Protein AF-A0A970ASS5-F1 (afdb_monomer)

Mean predicted aligned error: 4.09 Å

Foldseek 3Di:
DQAEAEAALDAQAPACVQLVVDPPCPVCNVPDLPPPNRGVLVVCVPHQAYEAEYACVQPSSVSRSVSNPDPRYDYAHLHLCHSVRVVLCVQLVNPVVQVVCVVVVNHDNVVSVVSSVSLLPPPSSLVSQLVVCVVVVVLVSNLVSLVSDVVPDDDVVSVVVNCVSPVNDD

Sequence (170 aa):
MTRELVLVAPRATLDPALAGWDERHKIARRINFRSRYGYAPDMTESSSRVWLIHDPLNRPDAMHAALFQRPWVTPLFARYTGEGTEDTLREMRVLDRILEAAMDGKFSAEYFAWLWRGRRSNGSYLRAILSSARLSGHRLREIMICRSVTARLNAPRFARRLAELTGEEP

Solvent-accessible surface area (backbone atoms only — not comparable to full-atom values): 9708 Å² total; per-residue (Å²): 134,86,42,61,42,81,39,61,59,52,70,34,46,61,31,54,93,84,33,58,86,50,72,91,54,65,80,53,57,82,55,83,33,83,52,98,80,18,45,46,51,73,72,46,72,85,34,72,32,31,41,40,36,30,11,68,76,27,63,69,44,34,57,26,53,61,64,46,78,47,96,47,45,45,81,41,78,46,67,62,34,48,93,44,38,59,57,51,32,53,76,68,66,40,44,66,58,49,52,53,26,36,76,70,73,68,58,48,73,67,55,48,55,56,59,56,56,57,46,84,76,36,66,70,45,53,49,39,53,45,51,52,28,56,77,69,67,37,61,70,57,36,45,53,51,22,53,59,44,48,78,73,41,99,41,70,70,38,36,49,52,35,16,73,76,69,76,47,86,109

Nearest PDB structures (foldseek):
  3bee-assembly2_B  TM=4.948E-01  e=3.341E+00  Vibrio parahaemolyticus RIMD 2210633

Structure (mmCIF, N/CA/C/O backbone):
data_AF-A0A970ASS5-F1
#
_entry.id   AF-A0A970ASS5-F1
#
loop_
_atom_site.group_PDB
_atom_site.id
_atom_site.type_symbol
_atom_site.label_atom_id
_atom_site.label_alt_id
_atom_site.label_comp_id
_atom_site.label_asym_id
_atom_site.label_entity_id
_atom_site.label_seq_id
_atom_site.pdbx_PDB_ins_code
_atom_site.Cartn_x
_atom_site.Cartn_y
_atom_site.Cartn_z
_atom_site.occupancy
_atom_site.B_iso_or_equiv
_atom_site.auth_seq_id
_atom_site.auth_comp_id
_atom_site.auth_asym_id
_atom_site.auth_atom_id
_atom_site.pdbx_PDB_model_num
ATOM 1 N N . MET A 1 1 ? -1.554 -9.644 -28.960 1.00 56.00 1 MET A N 1
ATOM 2 C CA . MET A 1 1 ? -1.688 -9.993 -27.531 1.00 56.00 1 MET A CA 1
ATOM 3 C C . MET A 1 1 ? -1.209 -8.789 -26.734 1.00 56.00 1 MET A C 1
ATOM 5 O O . MET A 1 1 ? -0.033 -8.457 -26.822 1.00 56.00 1 MET A O 1
ATOM 9 N N . THR A 1 2 ? -2.121 -8.071 -26.084 1.00 66.06 2 THR A N 1
ATOM 10 C CA . THR A 1 2 ? -1.808 -6.917 -25.224 1.00 66.06 2 THR A CA 1
ATOM 11 C C . THR A 1 2 ? -1.089 -7.451 -23.985 1.00 66.06 2 THR A C 1
ATOM 13 O O . THR A 1 2 ? -1.614 -8.340 -23.323 1.00 66.06 2 THR A O 1
ATOM 16 N N . ARG A 1 3 ? 0.150 -7.016 -23.727 1.00 84.94 3 ARG A N 1
ATOM 17 C CA . ARG A 1 3 ? 0.947 -7.496 -22.586 1.00 84.94 3 ARG A CA 1
ATOM 18 C C . ARG A 1 3 ? 0.775 -6.525 -21.431 1.00 84.94 3 ARG A C 1
ATOM 20 O O . ARG A 1 3 ? 1.401 -5.465 -21.413 1.00 84.94 3 ARG A O 1
ATOM 27 N N . GLU A 1 4 ? -0.098 -6.875 -20.498 1.00 93.38 4 GLU A N 1
ATOM 28 C CA . GLU A 1 4 ? -0.262 -6.129 -19.255 1.00 93.38 4 GLU A CA 1
ATOM 29 C C . GLU A 1 4 ? 0.664 -6.678 -18.168 1.00 93.38 4 GLU A C 1
ATOM 31 O O . GLU A 1 4 ? 0.895 -7.883 -18.076 1.00 93.38 4 GLU A O 1
ATOM 36 N N . LEU A 1 5 ? 1.189 -5.783 -17.337 1.00 95.62 5 LEU A N 1
ATOM 37 C CA . LEU A 1 5 ? 2.032 -6.112 -16.197 1.00 95.62 5 LEU A CA 1
ATOM 38 C C . LEU A 1 5 ? 1.342 -5.656 -14.915 1.00 95.62 5 LEU A C 1
ATOM 40 O O . LEU A 1 5 ? 0.899 -4.514 -14.821 1.00 95.62 5 LEU A O 1
ATOM 44 N N . VAL A 1 6 ? 1.285 -6.521 -13.908 1.00 97.25 6 VAL A N 1
ATOM 45 C CA . VAL A 1 6 ? 0.825 -6.158 -12.563 1.00 97.25 6 VAL A CA 1
ATOM 46 C C . VAL A 1 6 ? 2.034 -6.159 -11.639 1.00 97.25 6 VAL A C 1
ATOM 48 O O . VAL A 1 6 ? 2.697 -7.179 -11.475 1.00 97.25 6 VAL A O 1
ATOM 51 N N . LEU A 1 7 ? 2.326 -5.006 -11.045 1.00 97.56 7 LEU A N 1
ATOM 52 C CA . LEU A 1 7 ? 3.380 -4.831 -10.055 1.00 97.56 7 LEU A CA 1
ATOM 53 C C . LEU A 1 7 ? 2.742 -4.586 -8.691 1.00 97.56 7 LEU A C 1
ATOM 55 O O . LEU A 1 7 ? 1.890 -3.709 -8.561 1.00 97.56 7 LEU A O 1
ATOM 59 N N . VAL A 1 8 ? 3.171 -5.329 -7.673 1.00 97.62 8 VAL A N 1
ATOM 60 C CA . VAL A 1 8 ? 2.674 -5.192 -6.298 1.00 97.62 8 VAL A CA 1
ATOM 61 C C . VAL A 1 8 ? 3.840 -4.836 -5.385 1.00 97.62 8 VAL A C 1
ATOM 63 O O . VAL A 1 8 ? 4.809 -5.584 -5.328 1.00 97.62 8 VAL A O 1
ATOM 66 N N . ALA A 1 9 ? 3.760 -3.679 -4.720 1.00 96.06 9 ALA A N 1
ATOM 67 C CA . ALA A 1 9 ? 4.813 -3.112 -3.871 1.00 96.06 9 ALA A CA 1
ATOM 68 C C . ALA A 1 9 ? 6.237 -3.258 -4.466 1.00 96.06 9 ALA A C 1
ATOM 70 O O . ALA A 1 9 ? 7.150 -3.751 -3.791 1.00 96.06 9 ALA A O 1
ATOM 71 N N . PRO A 1 10 ? 6.456 -2.905 -5.754 1.00 95.62 10 PRO A N 1
ATOM 72 C CA . PRO A 1 10 ? 7.711 -3.230 -6.414 1.00 95.62 10 PRO A CA 1
ATOM 73 C C . PRO A 1 10 ? 8.864 -2.398 -5.863 1.00 95.62 10 PRO A C 1
ATOM 75 O O . PRO A 1 10 ? 8.707 -1.235 -5.488 1.00 95.62 10 PRO A O 1
ATOM 78 N N . ARG A 1 11 ? 10.066 -2.972 -5.914 1.00 95.12 11 ARG A N 1
ATOM 79 C CA . ARG A 1 11 ? 11.315 -2.231 -5.726 1.00 95.12 11 ARG A CA 1
ATOM 80 C C . ARG A 1 11 ? 11.854 -1.842 -7.085 1.00 95.12 11 ARG A C 1
ATOM 82 O O . ARG A 1 11 ? 12.129 -2.706 -7.912 1.00 95.12 11 ARG A O 1
ATOM 89 N N . ALA A 1 12 ? 11.990 -0.542 -7.315 1.00 95.94 12 ALA A N 1
ATOM 90 C CA . ALA A 1 12 ? 12.512 -0.036 -8.575 1.00 95.94 12 ALA A CA 1
ATOM 91 C C . ALA A 1 12 ? 13.986 -0.423 -8.751 1.00 95.94 12 ALA A C 1
ATOM 93 O O . ALA A 1 12 ? 14.414 -0.793 -9.838 1.00 95.94 12 ALA A O 1
ATOM 94 N N . THR A 1 13 ? 14.761 -0.356 -7.671 1.00 95.50 13 THR A N 1
ATOM 95 C CA . THR A 1 13 ? 16.165 -0.769 -7.620 1.00 95.50 13 THR A CA 1
ATOM 96 C C . THR A 1 13 ? 16.603 -0.926 -6.169 1.00 95.50 13 THR A C 1
ATOM 98 O O . THR A 1 13 ? 15.943 -0.421 -5.261 1.00 95.50 13 THR A O 1
ATOM 101 N N . LEU A 1 14 ? 17.727 -1.600 -5.943 1.00 94.69 14 LEU A N 1
ATOM 102 C CA . LEU A 1 14 ? 18.420 -1.616 -4.655 1.00 94.69 14 LEU A CA 1
ATOM 103 C C . LEU A 1 14 ? 19.815 -0.964 -4.749 1.00 94.69 14 LEU A C 1
ATOM 105 O O . LEU A 1 14 ? 20.610 -1.106 -3.820 1.00 94.69 14 LEU A O 1
ATOM 109 N N . ASP A 1 15 ? 20.118 -0.236 -5.838 1.00 94.38 15 ASP A N 1
ATOM 110 C CA . ASP A 1 15 ? 21.328 0.593 -5.932 1.00 94.38 15 ASP A CA 1
ATOM 111 C C . ASP A 1 15 ? 21.312 1.655 -4.817 1.00 94.38 15 ASP A C 1
ATOM 113 O O . ASP A 1 15 ? 20.410 2.500 -4.800 1.00 94.38 15 ASP A O 1
ATOM 117 N N . PRO A 1 16 ? 22.303 1.673 -3.903 1.00 92.12 16 PRO A N 1
ATOM 118 C CA . PRO A 1 16 ? 22.378 2.665 -2.833 1.00 92.12 16 PRO A CA 1
ATOM 119 C C . PRO A 1 16 ? 22.399 4.119 -3.319 1.00 92.12 16 PRO A C 1
ATOM 121 O O . PRO A 1 16 ? 22.005 5.004 -2.564 1.00 92.12 16 PRO A O 1
ATOM 124 N N . ALA A 1 17 ? 22.840 4.381 -4.555 1.00 92.44 17 ALA A N 1
ATOM 125 C CA . ALA A 1 17 ? 22.853 5.728 -5.122 1.00 92.44 17 ALA A CA 1
ATOM 126 C C . ALA A 1 17 ? 21.440 6.279 -5.398 1.00 92.44 17 ALA A C 1
ATOM 128 O O . ALA A 1 17 ? 21.234 7.485 -5.306 1.00 92.44 17 ALA A O 1
ATOM 129 N N . LEU A 1 18 ? 20.467 5.410 -5.701 1.00 93.19 18 LEU A N 1
ATOM 130 C CA . LEU A 1 18 ? 19.076 5.791 -5.997 1.00 93.19 18 LEU A CA 1
ATOM 131 C C . LEU A 1 18 ? 18.114 5.445 -4.850 1.00 93.19 18 LEU A C 1
ATOM 133 O O . LEU A 1 18 ? 17.191 6.201 -4.549 1.00 93.19 18 LEU A O 1
ATOM 137 N N . ALA A 1 19 ? 18.341 4.305 -4.196 1.00 95.06 19 ALA A N 1
ATOM 138 C CA . ALA A 1 19 ? 17.498 3.736 -3.149 1.00 95.06 19 ALA A CA 1
ATOM 139 C C . ALA A 1 19 ? 18.197 3.698 -1.776 1.00 95.06 19 ALA A C 1
ATOM 141 O O . ALA A 1 19 ? 17.852 2.885 -0.921 1.00 95.06 19 ALA A O 1
ATOM 142 N N . GLY A 1 20 ? 19.179 4.575 -1.528 1.00 92.56 20 GLY A N 1
ATOM 143 C CA . GLY A 1 20 ? 19.918 4.625 -0.256 1.00 92.56 20 GLY A CA 1
ATOM 144 C C . GLY A 1 20 ? 19.044 4.881 0.980 1.00 92.56 20 GLY A C 1
ATOM 145 O O . GLY A 1 20 ? 19.412 4.486 2.087 1.00 92.56 20 GLY A O 1
ATOM 146 N N . TRP A 1 21 ? 17.869 5.479 0.770 1.00 93.81 21 TRP A N 1
ATOM 147 C CA . TRP A 1 21 ? 16.819 5.707 1.764 1.00 93.81 2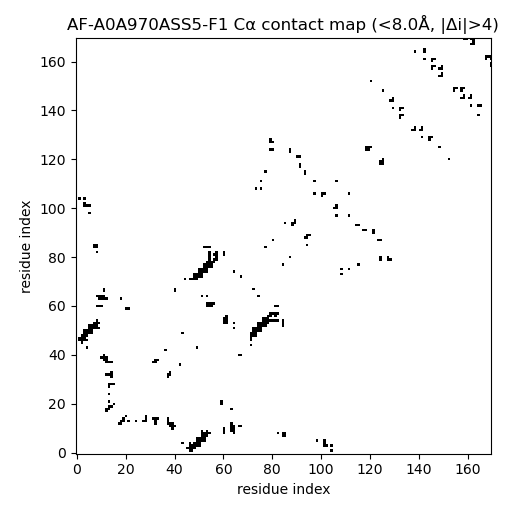1 TRP A CA 1
ATOM 148 C C . TRP A 1 21 ? 16.052 4.434 2.161 1.00 93.81 21 TRP A C 1
ATOM 150 O O . TRP A 1 21 ? 15.346 4.447 3.168 1.00 93.81 21 TRP A O 1
ATOM 160 N N . ASP A 1 22 ? 16.158 3.345 1.392 1.00 94.50 22 ASP A N 1
ATOM 161 C CA . ASP A 1 22 ? 15.509 2.076 1.709 1.00 94.50 22 ASP A CA 1
ATOM 162 C C . ASP A 1 22 ? 16.421 1.226 2.607 1.00 94.50 22 ASP A C 1
ATOM 164 O O . ASP A 1 22 ? 17.493 0.746 2.217 1.00 94.50 22 ASP A O 1
ATOM 168 N N . GLU A 1 23 ? 15.992 1.049 3.852 1.00 92.06 23 GLU A N 1
ATOM 169 C CA . GLU A 1 23 ? 16.724 0.284 4.859 1.00 92.06 23 GLU A CA 1
ATOM 170 C C . GLU A 1 23 ? 16.345 -1.201 4.900 1.00 92.06 23 GLU A C 1
ATOM 172 O O . GLU A 1 23 ? 17.020 -1.980 5.575 1.00 92.06 23 GLU A O 1
ATOM 177 N N . ARG A 1 24 ? 15.318 -1.620 4.151 1.00 91.56 24 ARG A N 1
ATOM 178 C CA . ARG A 1 24 ? 14.745 -2.977 4.214 1.00 91.56 24 ARG A CA 1
ATOM 179 C C . ARG A 1 24 ? 15.700 -4.052 3.677 1.00 91.56 24 ARG A C 1
ATOM 181 O O . ARG A 1 24 ? 15.625 -5.205 4.088 1.00 91.56 24 ARG A O 1
ATOM 188 N N . HIS A 1 25 ? 16.641 -3.677 2.802 1.00 89.50 25 HIS A N 1
ATOM 189 C CA . HIS A 1 25 ? 17.576 -4.604 2.142 1.00 89.50 25 HIS A CA 1
ATOM 190 C C . HIS A 1 25 ? 19.049 -4.163 2.232 1.00 89.50 25 HIS A C 1
ATOM 192 O O . HIS A 1 25 ? 19.776 -4.182 1.239 1.00 89.50 25 HIS A O 1
ATOM 198 N N . LYS A 1 26 ? 19.537 -3.796 3.427 1.00 87.62 26 LYS A N 1
ATOM 199 C CA . LYS A 1 26 ? 20.947 -3.376 3.627 1.00 87.62 26 LYS A CA 1
ATOM 200 C C . LYS A 1 26 ? 21.975 -4.402 3.128 1.00 87.62 26 LYS A C 1
ATOM 202 O O . LYS A 1 26 ? 23.010 -4.010 2.599 1.00 87.62 26 LYS A O 1
ATOM 207 N N . ILE A 1 27 ? 21.680 -5.699 3.247 1.00 88.25 27 ILE A N 1
ATOM 208 C CA . ILE A 1 27 ? 22.572 -6.787 2.803 1.00 88.25 27 ILE A CA 1
ATOM 209 C C . ILE A 1 27 ? 22.758 -6.772 1.276 1.00 88.25 27 ILE A C 1
ATOM 211 O O . ILE A 1 27 ? 23.860 -7.007 0.782 1.00 88.25 27 ILE A O 1
ATOM 215 N N . ALA A 1 28 ? 21.708 -6.426 0.525 1.00 86.56 28 ALA A N 1
ATOM 216 C CA . ALA A 1 28 ? 21.729 -6.429 -0.934 1.00 86.56 28 ALA A CA 1
ATOM 217 C C . ALA A 1 28 ? 22.595 -5.307 -1.531 1.00 86.56 28 ALA A C 1
ATOM 219 O O . ALA A 1 28 ? 22.936 -5.374 -2.703 1.00 86.56 28 ALA A O 1
ATOM 220 N N . ARG A 1 29 ? 23.038 -4.319 -0.740 1.00 83.75 29 ARG A N 1
ATOM 221 C CA . ARG A 1 29 ? 23.867 -3.190 -1.213 1.00 83.75 29 ARG A CA 1
ATOM 222 C C . ARG A 1 29 ? 25.214 -3.606 -1.819 1.00 83.75 29 ARG A C 1
ATOM 224 O O . ARG A 1 29 ? 25.867 -2.795 -2.465 1.00 83.75 29 ARG A O 1
ATOM 231 N N . ARG A 1 30 ? 25.642 -4.853 -1.594 1.00 85.62 30 ARG A N 1
ATOM 232 C CA . ARG A 1 30 ? 26.865 -5.442 -2.167 1.00 85.62 30 ARG A CA 1
ATOM 233 C C . ARG A 1 30 ? 26.648 -6.027 -3.570 1.00 85.62 30 ARG A C 1
ATOM 235 O O . ARG A 1 30 ? 27.620 -6.395 -4.220 1.00 85.62 30 ARG A O 1
ATOM 242 N N . ILE A 1 31 ? 25.397 -6.144 -4.018 1.00 88.31 31 ILE A N 1
ATOM 243 C CA . ILE A 1 31 ? 25.020 -6.673 -5.333 1.00 88.31 31 ILE A CA 1
ATOM 244 C C . ILE A 1 31 ? 24.986 -5.520 -6.345 1.00 88.31 31 ILE A C 1
ATOM 246 O O . ILE A 1 31 ? 24.594 -4.399 -6.024 1.00 88.31 31 ILE A O 1
ATOM 250 N N . ASN A 1 32 ? 25.405 -5.789 -7.582 1.00 87.56 32 ASN A N 1
ATOM 251 C CA . ASN A 1 32 ? 25.417 -4.794 -8.649 1.00 87.56 32 ASN A CA 1
ATOM 252 C C . ASN A 1 32 ? 24.014 -4.592 -9.261 1.00 87.56 32 ASN A C 1
ATOM 254 O O . ASN A 1 32 ? 23.553 -5.421 -10.045 1.00 87.56 32 ASN A O 1
ATOM 258 N N . PHE A 1 33 ? 23.390 -3.446 -8.965 1.00 90.12 33 PHE A N 1
ATOM 259 C CA . PHE A 1 33 ? 22.109 -2.992 -9.533 1.00 90.12 33 PHE A CA 1
ATOM 260 C C . PHE A 1 33 ? 22.259 -1.931 -10.639 1.00 90.12 33 PHE A C 1
ATOM 262 O O . PHE A 1 33 ? 21.314 -1.213 -10.946 1.00 90.12 33 PHE A O 1
ATOM 269 N N . ARG A 1 34 ? 23.438 -1.827 -11.260 1.00 88.50 34 ARG A N 1
ATOM 270 C CA . ARG A 1 34 ? 23.712 -0.900 -12.377 1.00 88.50 34 ARG A CA 1
ATOM 271 C C . ARG A 1 34 ? 23.800 -1.593 -13.734 1.00 88.50 34 ARG A C 1
ATOM 273 O O . ARG A 1 34 ? 24.011 -0.943 -14.751 1.00 88.50 34 ARG A O 1
ATOM 280 N N . SER A 1 35 ? 23.690 -2.919 -13.750 1.00 88.50 35 SER A N 1
ATOM 281 C CA . SER A 1 35 ? 23.639 -3.704 -14.983 1.00 88.50 35 SER A CA 1
ATOM 282 C C . SER A 1 35 ? 22.246 -3.630 -15.628 1.00 88.50 35 SER A C 1
ATOM 284 O O . SER A 1 35 ? 21.317 -3.059 -15.058 1.00 88.50 35 SER A O 1
ATOM 286 N N . ARG A 1 36 ? 22.081 -4.248 -16.806 1.00 85.00 36 ARG A N 1
ATOM 287 C CA . ARG A 1 36 ? 20.853 -4.218 -17.629 1.00 85.00 36 ARG A CA 1
ATOM 288 C C . ARG A 1 36 ? 19.542 -4.489 -16.870 1.00 85.00 36 ARG A C 1
ATOM 290 O O . ARG A 1 36 ? 18.507 -3.985 -17.281 1.00 85.00 36 ARG A O 1
ATOM 297 N N . TYR A 1 37 ? 19.573 -5.279 -15.796 1.00 87.25 37 TYR A N 1
ATOM 298 C CA . TYR A 1 37 ? 18.385 -5.667 -15.018 1.00 87.25 37 TYR A CA 1
ATOM 299 C C . TYR A 1 37 ? 18.331 -5.032 -13.623 1.00 87.25 37 TYR A C 1
ATOM 301 O O . TYR A 1 37 ? 17.561 -5.457 -12.767 1.00 87.25 37 TYR A O 1
ATOM 309 N N . GLY A 1 38 ? 19.172 -4.030 -13.371 1.00 91.56 38 GLY A N 1
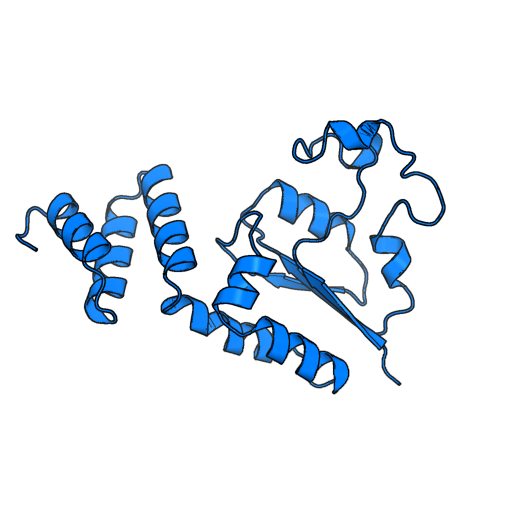ATOM 310 C CA . GLY A 1 38 ? 19.307 -3.397 -12.065 1.00 91.56 38 GLY A CA 1
ATOM 311 C C . GLY A 1 38 ? 18.274 -2.308 -11.756 1.00 91.56 38 GLY A C 1
ATOM 312 O O . GLY A 1 38 ? 18.155 -1.887 -10.602 1.00 91.56 38 GLY A O 1
ATOM 313 N N . TYR A 1 39 ? 17.510 -1.880 -12.766 1.00 95.00 39 TYR A N 1
ATOM 314 C CA . TYR A 1 39 ? 16.482 -0.851 -12.652 1.00 95.00 39 TYR A CA 1
ATOM 315 C C . TYR A 1 39 ? 15.169 -1.325 -13.292 1.00 95.00 39 TYR A C 1
ATOM 317 O O . TYR A 1 39 ? 14.998 -1.334 -14.509 1.00 95.00 39 TYR A O 1
ATOM 325 N N . ALA A 1 40 ? 14.232 -1.755 -12.450 1.00 95.19 40 ALA A N 1
ATOM 326 C CA . ALA A 1 40 ? 12.966 -2.354 -12.857 1.00 95.19 40 ALA A CA 1
ATOM 327 C C . ALA A 1 40 ? 12.048 -1.435 -13.688 1.00 95.19 40 ALA A C 1
ATOM 329 O O . ALA A 1 40 ? 11.372 -1.966 -14.568 1.00 95.19 40 ALA A O 1
ATOM 330 N N . PRO A 1 41 ? 11.995 -0.099 -13.492 1.00 95.56 41 PRO A N 1
ATOM 331 C CA . PRO A 1 41 ? 11.153 0.757 -14.328 1.00 95.56 41 PRO A CA 1
ATOM 332 C C . PRO A 1 41 ? 11.477 0.668 -15.823 1.00 95.56 41 PRO A C 1
ATOM 334 O O . PRO A 1 41 ? 10.554 0.660 -16.638 1.00 95.56 41 PRO A O 1
ATOM 337 N N . ASP A 1 42 ? 12.750 0.519 -16.191 1.00 93.50 42 ASP A N 1
ATOM 338 C CA . ASP A 1 42 ? 13.159 0.393 -17.599 1.00 93.50 42 ASP A CA 1
ATOM 339 C C . ASP A 1 42 ? 12.749 -0.958 -18.199 1.00 93.50 42 ASP A C 1
ATOM 341 O O . ASP A 1 42 ? 12.488 -1.071 -19.392 1.00 93.50 42 ASP A O 1
ATOM 345 N N . MET A 1 43 ? 12.556 -1.976 -17.359 1.00 92.31 43 MET A N 1
ATOM 346 C CA . MET A 1 43 ? 12.067 -3.290 -17.783 1.00 92.31 43 MET A CA 1
ATOM 347 C C . MET A 1 43 ? 10.581 -3.292 -18.168 1.00 92.31 43 MET A C 1
ATOM 349 O O . MET A 1 43 ? 10.078 -4.296 -18.674 1.00 92.31 43 MET A O 1
ATOM 353 N N . THR A 1 44 ? 9.864 -2.186 -17.944 1.00 94.50 44 THR A N 1
ATOM 354 C CA . THR A 1 44 ? 8.419 -2.099 -18.201 1.00 94.50 44 THR A CA 1
ATOM 355 C C . THR A 1 44 ? 8.051 -1.633 -19.611 1.00 94.50 44 THR A C 1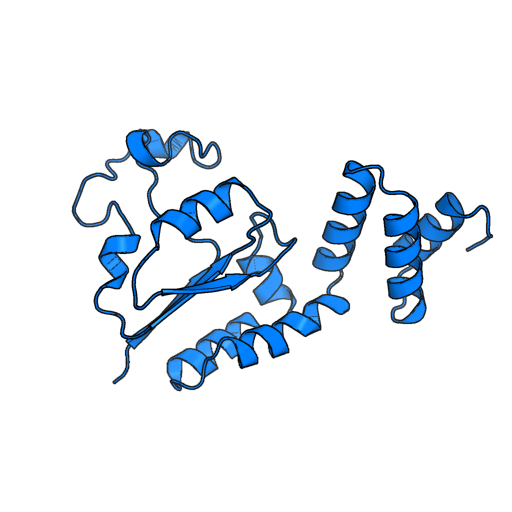
ATOM 357 O O . THR A 1 44 ? 6.891 -1.763 -19.989 1.00 94.50 44 THR A O 1
ATOM 360 N N . GLU A 1 45 ? 9.009 -1.143 -20.405 1.00 90.69 45 GLU A N 1
ATOM 361 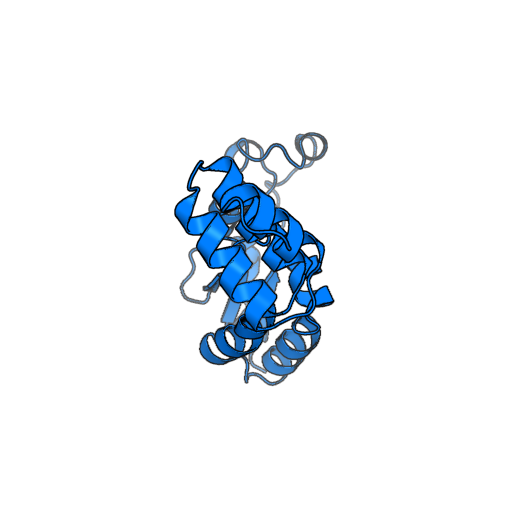C CA . GLU A 1 45 ? 8.768 -0.491 -21.708 1.00 90.69 45 GLU A CA 1
ATOM 362 C C . GLU A 1 45 ? 8.033 -1.372 -22.729 1.00 90.69 45 GLU A C 1
ATOM 364 O O . GLU A 1 45 ? 7.233 -0.885 -23.522 1.00 90.69 45 GLU A O 1
ATOM 369 N N . SER A 1 46 ? 8.245 -2.688 -22.683 1.00 89.44 46 SER A N 1
ATOM 370 C CA . SER A 1 46 ? 7.576 -3.627 -23.597 1.00 89.44 46 SER A CA 1
ATOM 371 C C . SER A 1 46 ? 6.110 -3.927 -23.243 1.00 89.44 46 SER A C 1
ATOM 373 O O . SER A 1 46 ? 5.437 -4.650 -23.983 1.00 89.44 46 SER A O 1
ATOM 375 N N . SER A 1 47 ? 5.615 -3.415 -22.111 1.00 90.50 47 SER A N 1
ATOM 376 C CA . SER A 1 47 ? 4.242 -3.635 -21.653 1.00 90.50 47 SER A CA 1
ATOM 377 C C . SER A 1 47 ? 3.318 -2.553 -22.200 1.00 90.50 47 SER A C 1
ATOM 379 O O . SER A 1 47 ? 3.604 -1.364 -22.108 1.00 90.50 47 SER A O 1
ATOM 381 N N . SER A 1 48 ? 2.153 -2.948 -22.706 1.00 91.88 48 SER A N 1
ATOM 382 C CA . SER A 1 48 ? 1.124 -2.001 -23.160 1.00 91.88 48 SER A CA 1
ATOM 383 C C . SER A 1 48 ? 0.453 -1.261 -22.001 1.00 91.88 48 SER A C 1
ATOM 385 O O . SER A 1 48 ? -0.096 -0.175 -22.182 1.00 91.88 48 SER A O 1
ATOM 387 N N . ARG A 1 49 ? 0.463 -1.865 -20.810 1.00 95.56 49 ARG A N 1
ATOM 388 C CA . ARG A 1 49 ? -0.069 -1.292 -19.573 1.00 95.56 49 ARG A CA 1
ATOM 389 C C . ARG A 1 49 ? 0.660 -1.895 -18.382 1.00 95.56 49 ARG A C 1
ATOM 391 O O . ARG A 1 49 ? 0.913 -3.096 -18.358 1.00 95.56 49 ARG A O 1
ATOM 398 N N . VAL A 1 50 ? 0.950 -1.073 -17.383 1.00 97.56 50 VAL A N 1
ATOM 399 C CA . VAL A 1 50 ? 1.493 -1.510 -16.097 1.00 97.56 50 VAL A CA 1
ATOM 400 C C . VAL A 1 50 ? 0.574 -1.019 -14.991 1.00 97.56 50 VAL A C 1
ATOM 402 O O . VAL A 1 50 ? 0.349 0.181 -14.846 1.00 97.56 50 VAL A O 1
ATOM 405 N N . TRP A 1 51 ? 0.069 -1.940 -14.186 1.00 98.12 51 TRP A N 1
ATOM 406 C CA . TRP A 1 51 ? -0.745 -1.667 -13.013 1.00 98.12 51 TRP A CA 1
ATOM 407 C C . TRP A 1 51 ? 0.140 -1.706 -11.774 1.00 98.12 51 TRP A C 1
ATOM 409 O O . TRP A 1 51 ? 0.604 -2.768 -11.368 1.00 98.12 51 TRP A O 1
ATOM 419 N N . LEU A 1 52 ? 0.404 -0.539 -11.193 1.00 98.12 52 LEU A N 1
ATOM 420 C CA . LEU A 1 52 ? 1.350 -0.370 -10.093 1.00 98.12 52 LEU A CA 1
ATOM 421 C C . LEU A 1 52 ? 0.610 -0.256 -8.759 1.00 98.12 52 LEU A C 1
ATOM 423 O O . LEU A 1 52 ? 0.225 0.838 -8.340 1.00 98.12 52 LEU A O 1
ATOM 427 N N . ILE A 1 53 ? 0.411 -1.385 -8.088 1.00 98.50 53 ILE A N 1
ATOM 428 C CA . ILE A 1 53 ? -0.302 -1.472 -6.814 1.00 98.50 53 ILE A CA 1
ATOM 429 C C . ILE A 1 53 ? 0.683 -1.273 -5.660 1.00 98.50 53 ILE A C 1
ATOM 431 O O . ILE A 1 53 ? 1.610 -2.059 -5.498 1.00 98.50 53 ILE A O 1
ATOM 435 N N . HIS A 1 54 ? 0.486 -0.244 -4.839 1.00 97.88 54 HIS A N 1
ATOM 436 C CA . HIS A 1 54 ? 1.329 0.020 -3.664 1.00 97.88 54 HIS A CA 1
ATOM 437 C C . HIS A 1 54 ? 0.558 0.767 -2.572 1.00 97.88 54 HIS A C 1
ATOM 439 O O . HIS A 1 54 ? -0.515 1.329 -2.829 1.00 97.88 54 HIS A O 1
ATOM 445 N N . ASP A 1 55 ? 1.116 0.813 -1.361 1.00 97.56 55 ASP A N 1
ATOM 446 C CA . ASP A 1 55 ? 0.621 1.690 -0.300 1.00 97.56 55 ASP A CA 1
ATOM 447 C C . ASP A 1 55 ? 1.291 3.070 -0.387 1.00 97.56 55 ASP A C 1
ATOM 449 O O . ASP A 1 55 ? 2.465 3.201 -0.036 1.00 97.56 55 ASP A O 1
ATOM 453 N N . PRO A 1 56 ? 0.577 4.141 -0.782 1.00 97.00 56 PRO A N 1
ATOM 454 C CA . PRO A 1 56 ? 1.172 5.475 -0.837 1.00 97.00 56 PRO A CA 1
ATOM 455 C C . PRO A 1 56 ? 1.452 6.071 0.555 1.00 97.00 56 PRO A C 1
ATOM 457 O O . PRO A 1 56 ? 2.110 7.103 0.652 1.00 97.00 56 PRO A O 1
ATOM 460 N N . LEU A 1 57 ? 0.930 5.474 1.635 1.00 96.25 57 LEU A N 1
ATOM 461 C CA . LEU A 1 57 ? 1.193 5.904 3.012 1.00 96.25 57 LEU A CA 1
ATOM 462 C C . LEU A 1 57 ? 2.466 5.268 3.582 1.00 96.25 57 LEU A C 1
ATOM 464 O O . LEU A 1 57 ? 3.030 5.780 4.550 1.00 96.25 57 LEU A O 1
ATOM 468 N N . ASN A 1 58 ? 2.939 4.171 2.986 1.00 95.31 58 ASN A N 1
ATOM 469 C CA . ASN A 1 58 ? 4.236 3.602 3.312 1.00 95.31 58 ASN A CA 1
ATOM 470 C C . ASN A 1 58 ? 5.312 4.366 2.535 1.00 95.31 58 ASN A C 1
ATOM 472 O O . ASN A 1 58 ? 5.437 4.226 1.322 1.00 95.31 58 ASN A O 1
ATOM 476 N N . ARG A 1 59 ? 6.082 5.203 3.239 1.00 96.00 59 ARG A N 1
ATOM 477 C CA . ARG A 1 59 ? 7.064 6.099 2.610 1.00 96.00 59 ARG A CA 1
ATOM 478 C C . ARG A 1 59 ? 8.059 5.354 1.703 1.00 96.00 59 ARG A C 1
ATOM 480 O O . ARG A 1 5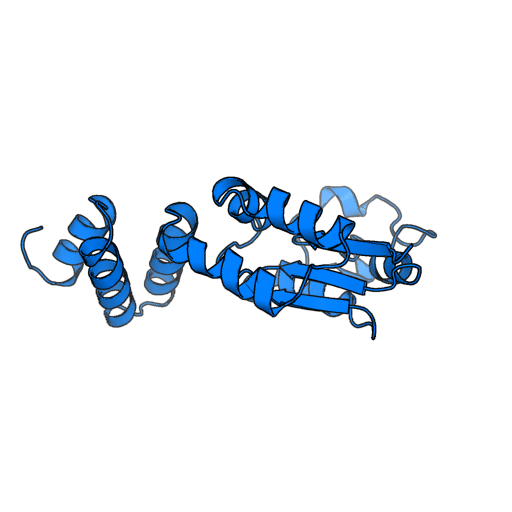9 ? 8.208 5.790 0.563 1.00 96.00 59 ARG A O 1
ATOM 487 N N . PRO A 1 60 ? 8.709 4.256 2.137 1.00 95.69 60 PRO A N 1
ATOM 488 C CA . PRO A 1 60 ? 9.592 3.506 1.253 1.00 95.69 60 PRO A CA 1
ATOM 489 C C . PRO A 1 60 ? 8.913 2.967 -0.019 1.00 95.69 60 PRO A C 1
ATOM 491 O O . PRO A 1 60 ? 9.493 3.027 -1.100 1.00 95.69 60 PRO A O 1
ATOM 494 N N . ASP A 1 61 ? 7.686 2.460 0.077 1.00 95.25 61 ASP A N 1
ATOM 495 C CA . ASP A 1 61 ? 6.928 1.987 -1.090 1.00 95.25 61 ASP A CA 1
ATOM 496 C C . ASP A 1 61 ? 6.558 3.124 -2.043 1.00 95.25 61 ASP A C 1
ATOM 498 O O . ASP A 1 61 ? 6.780 3.019 -3.248 1.00 95.25 61 ASP A O 1
ATOM 502 N N . ALA A 1 62 ? 6.058 4.239 -1.506 1.00 96.56 62 ALA A N 1
ATOM 503 C CA . ALA A 1 62 ? 5.707 5.419 -2.290 1.00 96.56 62 ALA A CA 1
ATOM 504 C C . ALA A 1 62 ? 6.914 5.969 -3.066 1.00 96.56 62 ALA A C 1
ATOM 506 O O . ALA A 1 62 ? 6.790 6.358 -4.227 1.00 96.56 62 ALA A O 1
ATOM 507 N N . MET A 1 63 ? 8.097 5.964 -2.444 1.00 97.31 63 MET A N 1
ATOM 508 C CA . MET A 1 63 ? 9.336 6.399 -3.084 1.00 97.31 63 MET A CA 1
ATOM 509 C C . MET A 1 63 ? 9.772 5.450 -4.212 1.00 97.31 63 MET A C 1
ATOM 511 O O . MET A 1 63 ? 10.187 5.934 -5.262 1.00 97.31 63 MET A O 1
ATOM 515 N N . HIS A 1 64 ? 9.623 4.125 -4.060 1.00 97.50 64 HIS A N 1
ATOM 516 C CA . HIS A 1 64 ? 9.870 3.190 -5.172 1.00 97.50 64 HIS A CA 1
ATOM 517 C C . HIS A 1 64 ? 8.851 3.361 -6.290 1.00 97.50 64 HIS A C 1
ATOM 519 O O . HIS A 1 64 ? 9.232 3.425 -7.455 1.00 97.50 64 HIS A O 1
ATOM 525 N N . ALA A 1 65 ? 7.567 3.475 -5.954 1.00 97.00 65 ALA A N 1
ATOM 526 C CA . ALA A 1 65 ? 6.503 3.661 -6.931 1.00 97.00 65 ALA A CA 1
ATOM 527 C C . ALA A 1 65 ? 6.705 4.936 -7.769 1.00 97.00 65 ALA A C 1
ATOM 529 O O . ALA A 1 65 ? 6.457 4.928 -8.974 1.00 97.00 65 ALA A O 1
ATOM 530 N N . ALA A 1 66 ? 7.227 6.010 -7.167 1.00 96.81 66 ALA A N 1
ATOM 531 C CA . ALA A 1 66 ? 7.540 7.255 -7.868 1.00 96.81 66 ALA A CA 1
ATOM 532 C C . ALA A 1 66 ? 8.615 7.101 -8.962 1.00 96.81 66 ALA A C 1
ATOM 534 O O . ALA A 1 66 ? 8.643 7.892 -9.902 1.00 96.81 66 ALA A O 1
ATOM 535 N N . LEU A 1 67 ? 9.467 6.074 -8.894 1.00 97.06 67 LEU A N 1
ATOM 536 C CA . LEU A 1 67 ? 10.482 5.798 -9.919 1.00 97.06 67 LEU A CA 1
ATOM 537 C C . LEU A 1 67 ? 9.891 5.151 -11.186 1.00 97.06 67 LEU A C 1
ATOM 539 O O . LEU A 1 67 ? 10.512 5.184 -12.249 1.00 97.06 67 LEU A O 1
ATOM 543 N N . PHE A 1 68 ? 8.665 4.625 -11.107 1.00 97.12 68 PHE A N 1
ATOM 544 C CA . PHE A 1 68 ? 7.923 4.049 -12.232 1.00 97.12 68 PHE A CA 1
ATOM 545 C C . PHE A 1 68 ? 7.100 5.088 -13.019 1.00 97.12 68 PHE A C 1
ATOM 547 O O . PHE A 1 68 ? 6.149 4.728 -13.706 1.00 97.12 68 PHE A O 1
ATOM 554 N N . GLN A 1 69 ? 7.428 6.383 -12.956 1.00 92.38 69 GLN A N 1
ATOM 555 C CA . GLN A 1 69 ? 6.740 7.409 -13.753 1.00 92.38 69 GLN A CA 1
ATOM 556 C C . GLN A 1 69 ? 6.996 7.207 -15.259 1.00 92.38 69 GLN A C 1
ATOM 558 O O . GLN A 1 69 ? 8.029 7.611 -15.799 1.00 92.38 69 GLN A O 1
ATOM 563 N N . ARG A 1 70 ? 6.054 6.539 -15.935 1.00 94.94 70 ARG A N 1
ATOM 564 C CA . ARG A 1 70 ? 6.031 6.280 -17.384 1.00 94.94 70 ARG A CA 1
ATOM 565 C C . ARG A 1 70 ? 4.596 6.424 -17.919 1.00 94.94 70 ARG A C 1
ATOM 567 O O . ARG A 1 70 ? 3.662 6.154 -17.165 1.00 94.94 70 ARG A O 1
ATOM 574 N N . PRO A 1 71 ? 4.388 6.769 -19.206 1.00 94.81 71 PRO A N 1
ATOM 575 C CA . PRO A 1 71 ? 3.043 6.957 -19.772 1.00 94.81 71 PRO A CA 1
ATOM 576 C C . PRO A 1 71 ? 2.138 5.715 -19.712 1.00 94.81 71 PRO A C 1
ATOM 578 O O . PRO A 1 71 ? 0.920 5.840 -19.629 1.00 94.81 71 PRO A O 1
ATOM 581 N N . TRP A 1 72 ? 2.724 4.515 -19.740 1.00 95.31 72 TRP A N 1
ATOM 582 C CA . TRP A 1 72 ? 2.005 3.235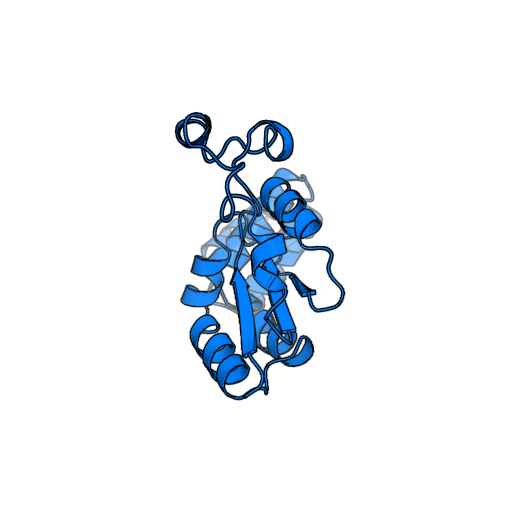 -19.675 1.00 95.31 72 TRP A CA 1
ATOM 583 C C . TRP A 1 72 ? 1.768 2.728 -18.244 1.00 95.31 72 TRP A C 1
ATOM 585 O O . TRP A 1 72 ? 1.142 1.682 -18.064 1.00 95.31 72 TRP A O 1
ATOM 595 N N . VAL A 1 73 ? 2.250 3.438 -17.219 1.00 97.69 73 VAL A N 1
ATOM 596 C CA . VAL A 1 73 ? 2.104 3.046 -15.811 1.00 97.69 73 VAL A CA 1
ATOM 597 C C . VAL A 1 73 ? 0.890 3.730 -15.194 1.00 97.69 73 VAL A C 1
ATOM 599 O O . VAL A 1 73 ? 0.745 4.947 -15.228 1.00 97.69 73 VAL A O 1
ATOM 602 N N . THR A 1 74 ? 0.008 2.935 -14.595 1.00 97.69 74 THR A N 1
ATOM 603 C CA . THR A 1 74 ? -1.169 3.398 -13.859 1.00 97.69 74 THR A CA 1
ATOM 604 C C . THR A 1 74 ? -1.035 3.010 -12.383 1.00 97.69 74 THR A C 1
ATOM 606 O O . THR A 1 74 ? -1.104 1.820 -12.060 1.00 97.69 74 THR A O 1
ATOM 609 N N . PRO A 1 75 ? -0.829 3.977 -11.470 1.00 97.88 75 PRO A N 1
ATOM 610 C CA . PRO A 1 75 ? -0.733 3.695 -10.044 1.00 97.88 75 PRO A CA 1
ATOM 611 C C . PRO A 1 75 ? -2.103 3.361 -9.443 1.00 97.88 75 PRO A C 1
ATOM 613 O O . PRO A 1 75 ? -3.105 4.020 -9.717 1.00 97.88 75 PRO A O 1
ATOM 616 N N . LEU A 1 76 ? -2.125 2.354 -8.574 1.00 98.44 76 LEU A N 1
ATOM 617 C CA . LEU A 1 76 ? -3.289 1.881 -7.834 1.00 98.44 76 LEU A CA 1
ATOM 618 C C . LEU A 1 76 ? -2.953 1.857 -6.338 1.00 98.44 76 LEU A C 1
ATOM 620 O O . LEU A 1 76 ? -1.929 1.320 -5.920 1.00 98.44 76 LEU A O 1
ATOM 624 N N . PHE A 1 77 ? -3.810 2.460 -5.515 1.00 97.94 77 PHE A N 1
ATOM 625 C CA . PHE A 1 77 ? -3.471 2.749 -4.119 1.00 97.94 77 PHE A CA 1
ATOM 626 C C . PHE A 1 77 ? -4.114 1.772 -3.129 1.00 97.94 77 PHE A C 1
ATOM 628 O O . PHE A 1 77 ? -5.287 1.909 -2.759 1.00 97.94 77 PHE A O 1
ATOM 635 N N . ALA A 1 78 ? -3.307 0.845 -2.619 1.00 97.44 78 ALA A N 1
ATOM 636 C CA . ALA A 1 78 ? -3.643 -0.071 -1.536 1.00 97.44 78 ALA A CA 1
ATOM 637 C C . ALA A 1 78 ? -3.280 0.553 -0.175 1.00 97.44 78 ALA A C 1
ATOM 639 O O . ALA A 1 78 ? -2.355 0.139 0.502 1.00 97.44 78 ALA A O 1
ATOM 640 N N . ARG A 1 79 ? -3.977 1.624 0.220 1.00 96.44 79 ARG A N 1
ATOM 641 C CA . ARG A 1 79 ? -3.655 2.350 1.466 1.00 96.44 79 ARG A CA 1
ATOM 642 C C . ARG A 1 79 ? -3.717 1.450 2.705 1.00 96.44 79 ARG A C 1
ATOM 644 O O . ARG A 1 79 ? -4.658 0.669 2.811 1.00 96.44 79 ARG A O 1
ATOM 651 N N . TYR A 1 80 ? -2.836 1.682 3.678 1.00 95.75 80 TYR A N 1
ATOM 652 C CA . TYR A 1 80 ? -2.772 0.978 4.972 1.00 95.75 80 TYR A CA 1
ATOM 653 C C . TYR A 1 80 ? -2.368 -0.501 4.899 1.00 95.75 80 TYR A C 1
ATOM 655 O O . TYR A 1 80 ? -2.651 -1.254 5.831 1.00 95.75 80 TYR A O 1
ATOM 663 N N . THR A 1 81 ? -1.710 -0.925 3.824 1.00 95.12 81 THR A N 1
ATOM 664 C CA . THR A 1 81 ? -1.120 -2.268 3.731 1.00 95.12 81 THR A CA 1
ATOM 665 C C . THR A 1 81 ? 0.348 -2.298 4.134 1.00 95.12 81 THR A C 1
ATOM 667 O O . THR A 1 81 ? 0.881 -3.372 4.411 1.00 95.12 81 THR A O 1
ATOM 670 N N . GLY A 1 82 ? 1.008 -1.141 4.230 1.00 90.44 82 GLY A N 1
ATOM 671 C CA . GLY A 1 82 ? 2.426 -1.084 4.549 1.00 90.44 82 GLY A CA 1
ATOM 672 C C . GLY A 1 82 ? 3.254 -1.848 3.516 1.00 90.44 82 GLY A C 1
ATOM 673 O O . GLY A 1 82 ? 3.024 -1.743 2.316 1.00 90.44 82 GLY A O 1
ATOM 674 N N . GLU A 1 83 ? 4.200 -2.652 3.997 1.00 86.06 83 GLU A N 1
ATOM 675 C CA . GLU A 1 83 ? 4.991 -3.557 3.150 1.00 86.06 83 GLU A CA 1
ATOM 676 C C . GLU A 1 83 ? 4.223 -4.833 2.760 1.00 86.06 83 GLU A C 1
ATOM 678 O O . GLU A 1 83 ? 4.586 -5.498 1.797 1.00 86.06 83 GLU A O 1
ATOM 683 N N . GLY A 1 84 ? 3.131 -5.155 3.462 1.00 92.75 84 GLY A N 1
ATOM 684 C CA . GLY A 1 84 ? 2.310 -6.354 3.253 1.00 92.75 84 GLY A CA 1
ATOM 685 C C . GLY A 1 84 ? 1.208 -6.164 2.210 1.00 92.75 84 GLY A C 1
ATOM 686 O O . GLY A 1 84 ? 0.091 -6.658 2.387 1.00 92.75 84 GLY A O 1
ATOM 687 N N . THR A 1 85 ? 1.469 -5.397 1.147 1.00 95.69 85 THR A N 1
ATOM 688 C CA . THR A 1 85 ? 0.478 -5.138 0.087 1.00 95.69 85 THR A CA 1
ATOM 689 C C . THR A 1 85 ? 0.048 -6.430 -0.594 1.00 95.69 85 THR A C 1
ATOM 691 O O . THR A 1 85 ? -1.150 -6.687 -0.700 1.00 95.69 85 THR A O 1
ATOM 694 N N . GLU A 1 86 ? 0.999 -7.272 -1.001 1.00 96.00 86 GLU A N 1
ATOM 695 C CA . GLU A 1 86 ? 0.691 -8.563 -1.622 1.00 96.00 86 GLU A CA 1
ATOM 696 C C . GLU A 1 86 ? -0.086 -9.479 -0.671 1.00 96.00 86 GLU A C 1
ATOM 698 O O . GLU A 1 86 ? -1.144 -9.991 -1.046 1.00 96.00 86 GLU A O 1
ATOM 703 N N . ASP A 1 87 ? 0.378 -9.606 0.574 1.00 95.50 87 ASP A N 1
ATOM 704 C CA . ASP A 1 87 ? -0.280 -10.416 1.601 1.00 95.50 87 ASP A CA 1
ATOM 705 C C . ASP A 1 87 ? -1.728 -9.974 1.814 1.00 95.50 87 ASP A C 1
ATOM 707 O O . ASP A 1 87 ? -2.638 -10.801 1.827 1.00 95.50 87 ASP A O 1
ATOM 711 N N . THR A 1 88 ? -1.981 -8.664 1.877 1.00 95.75 88 THR A N 1
ATOM 712 C CA . THR A 1 88 ? -3.342 -8.138 2.038 1.00 95.75 88 THR A CA 1
ATOM 713 C C . THR A 1 88 ? -4.232 -8.492 0.843 1.00 95.75 88 THR A C 1
ATOM 715 O O . THR A 1 88 ? -5.391 -8.877 1.023 1.00 95.75 88 THR A O 1
ATOM 718 N N . LEU A 1 89 ? -3.717 -8.392 -0.388 1.00 96.88 89 LEU A N 1
ATOM 719 C CA . LEU A 1 89 ? -4.474 -8.762 -1.591 1.00 96.88 89 LEU A CA 1
ATOM 720 C C . LEU A 1 89 ? -4.771 -10.271 -1.639 1.00 96.88 89 LEU A C 1
ATOM 722 O O . LEU A 1 89 ? -5.866 -10.662 -2.062 1.00 96.88 89 LEU A O 1
ATOM 726 N N . ARG A 1 90 ? -3.830 -11.109 -1.182 1.00 96.38 90 ARG A N 1
ATOM 727 C CA . ARG A 1 90 ? -4.004 -12.566 -1.047 1.00 96.38 90 ARG A CA 1
ATOM 728 C C . ARG A 1 90 ? -5.031 -12.913 0.028 1.00 96.38 90 ARG A C 1
ATOM 730 O O . ARG A 1 90 ? -5.972 -13.651 -0.253 1.00 96.38 90 ARG A O 1
ATOM 737 N N . GLU A 1 91 ? -4.923 -12.329 1.221 1.00 95.19 91 GLU A N 1
ATOM 738 C CA . GLU A 1 91 ? -5.887 -12.506 2.318 1.00 95.19 91 GLU A CA 1
ATOM 739 C C . GLU A 1 91 ? -7.313 -12.128 1.894 1.00 95.19 91 GLU A C 1
ATOM 741 O O . GLU A 1 91 ? -8.284 -12.793 2.255 1.00 95.19 91 GLU A O 1
ATOM 746 N N . MET A 1 92 ? -7.451 -11.058 1.109 1.00 96.12 92 MET A N 1
ATOM 747 C CA . MET A 1 92 ? -8.732 -10.608 0.566 1.00 96.12 92 MET A CA 1
ATOM 748 C C . MET A 1 92 ? -9.243 -11.458 -0.608 1.00 96.12 92 MET A C 1
ATOM 750 O O . MET A 1 92 ? -10.364 -11.226 -1.061 1.00 96.12 92 MET A O 1
ATOM 754 N N . ARG A 1 93 ? -8.451 -12.420 -1.108 1.00 95.62 93 ARG A N 1
ATOM 755 C CA . ARG A 1 93 ? -8.738 -13.229 -2.308 1.00 95.62 93 ARG A CA 1
ATOM 756 C C . ARG A 1 93 ? -9.033 -12.379 -3.549 1.00 95.62 93 ARG A C 1
ATOM 758 O O . ARG A 1 93 ? -9.877 -12.728 -4.374 1.00 95.62 93 ARG A O 1
ATOM 765 N N . VAL A 1 94 ? -8.370 -11.227 -3.659 1.00 97.06 94 VAL A N 1
ATOM 766 C CA . VAL A 1 94 ? -8.508 -10.327 -4.815 1.00 97.06 94 VAL A CA 1
ATOM 767 C C . VAL A 1 94 ? -7.325 -10.419 -5.768 1.00 97.06 94 VAL A C 1
ATOM 769 O O . VAL A 1 94 ? -7.485 -10.039 -6.921 1.00 97.06 94 VAL A O 1
ATOM 772 N N . LEU A 1 95 ? -6.171 -10.934 -5.323 1.00 96.69 95 LEU A N 1
ATOM 773 C CA . LEU A 1 95 ? -4.986 -11.052 -6.177 1.00 96.69 95 LEU A CA 1
ATOM 774 C C . LEU A 1 95 ? -5.258 -11.924 -7.411 1.00 96.69 95 LEU A C 1
ATOM 776 O O . LEU A 1 95 ? -4.999 -11.478 -8.522 1.00 96.69 95 LEU A O 1
ATO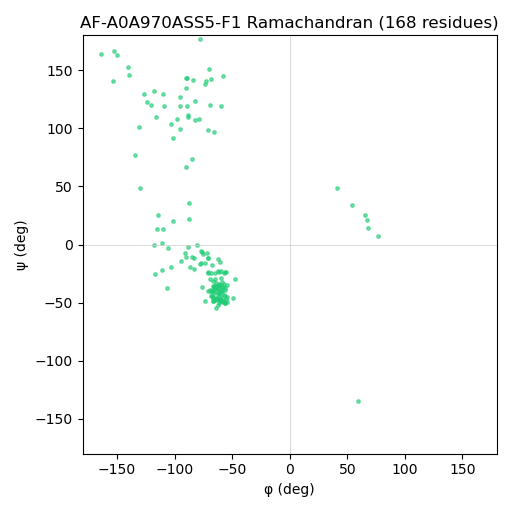M 780 N N . ASP A 1 96 ? -5.863 -13.100 -7.235 1.00 96.31 96 ASP A N 1
ATOM 781 C CA . ASP A 1 96 ? -6.167 -14.006 -8.353 1.00 96.31 96 ASP A CA 1
ATOM 782 C C . ASP A 1 96 ? -7.116 -13.347 -9.365 1.00 96.31 96 ASP A C 1
ATOM 784 O O . ASP A 1 96 ? -6.859 -13.352 -10.563 1.00 96.31 96 ASP A O 1
ATOM 788 N N . ARG A 1 97 ? -8.140 -12.633 -8.876 1.00 97.44 97 ARG A N 1
ATOM 789 C CA . ARG A 1 97 ? -9.083 -11.877 -9.721 1.00 97.44 97 ARG A CA 1
ATOM 790 C C . ARG A 1 97 ? -8.424 -10.735 -10.491 1.00 97.44 97 ARG A C 1
ATOM 792 O O . ARG A 1 97 ? -8.883 -10.387 -11.575 1.00 97.44 97 ARG A O 1
ATOM 799 N N . ILE A 1 98 ? -7.402 -10.103 -9.909 1.00 97.56 98 ILE A N 1
ATOM 800 C CA . ILE A 1 98 ? -6.607 -9.067 -10.580 1.00 97.56 98 ILE A CA 1
ATOM 801 C C . ILE A 1 98 ? -5.816 -9.703 -11.724 1.00 97.56 98 ILE A C 1
ATOM 803 O O . ILE A 1 98 ? -5.854 -9.191 -12.839 1.00 97.56 98 ILE A O 1
ATOM 807 N N . LEU A 1 99 ? -5.133 -10.820 -11.454 1.00 96.00 99 LEU A N 1
ATOM 808 C CA . LEU A 1 99 ? -4.325 -11.523 -12.450 1.00 96.00 99 LEU A CA 1
ATOM 809 C C . LEU A 1 99 ? -5.188 -12.055 -13.599 1.00 96.00 99 LEU A C 1
ATOM 811 O O . LEU A 1 99 ? -4.856 -11.820 -14.755 1.00 96.00 99 LEU A O 1
ATOM 815 N N . GLU A 1 100 ? -6.320 -12.691 -13.294 1.00 96.31 100 GLU A N 1
ATOM 816 C CA . GLU A 1 100 ? -7.298 -13.155 -14.287 1.00 96.31 100 GLU A CA 1
ATOM 817 C C . GLU A 1 100 ? -7.789 -12.009 -15.175 1.00 96.31 100 GLU A C 1
ATOM 819 O O . GLU A 1 100 ? -7.711 -12.089 -16.399 1.00 96.31 100 GLU A O 1
ATOM 824 N N . ALA A 1 101 ? -8.227 -10.899 -14.573 1.00 96.31 101 ALA A N 1
ATOM 825 C CA . ALA A 1 101 ? -8.699 -9.747 -15.333 1.00 96.31 101 ALA A CA 1
ATOM 826 C C . ALA A 1 101 ? -7.593 -9.119 -16.198 1.00 96.31 101 ALA A C 1
ATOM 828 O O . ALA A 1 101 ? -7.883 -8.648 -17.297 1.00 96.31 101 ALA A O 1
ATOM 829 N N . ALA A 1 102 ? -6.342 -9.100 -15.725 1.00 95.25 102 ALA A N 1
ATOM 830 C CA . ALA A 1 102 ? -5.213 -8.554 -16.477 1.00 95.25 102 ALA A CA 1
ATOM 831 C C . ALA A 1 102 ? -4.835 -9.459 -17.660 1.00 95.25 102 ALA A C 1
ATOM 833 O O . ALA A 1 102 ? -4.589 -8.961 -18.757 1.00 95.25 102 ALA A O 1
ATOM 834 N N . MET A 1 103 ? -4.854 -10.785 -17.472 1.00 93.38 103 MET A N 1
ATOM 835 C CA . MET A 1 103 ? -4.653 -11.757 -18.556 1.00 93.38 103 MET A CA 1
ATOM 836 C C . MET A 1 103 ? -5.737 -11.641 -19.637 1.00 93.38 103 MET A C 1
ATOM 838 O O . MET A 1 103 ? -5.430 -11.728 -20.825 1.00 93.38 103 MET A O 1
ATOM 842 N N . ASP A 1 104 ? -6.980 -11.379 -19.230 1.00 94.38 104 ASP A N 1
ATOM 843 C CA . ASP A 1 104 ? -8.120 -11.154 -20.125 1.00 94.38 104 ASP A CA 1
ATOM 844 C C . ASP A 1 104 ? -8.120 -9.771 -20.807 1.00 94.38 104 ASP A C 1
ATOM 846 O O . ASP A 1 104 ? -8.975 -9.513 -21.659 1.00 94.38 104 ASP A O 1
ATOM 850 N N . GLY A 1 105 ? -7.224 -8.852 -20.421 1.00 93.69 105 GLY A N 1
ATOM 851 C CA . GLY A 1 105 ? -7.239 -7.456 -20.884 1.00 93.69 105 GLY A CA 1
ATOM 852 C C . GLY A 1 105 ? -8.470 -6.664 -20.421 1.00 93.69 105 GLY A C 1
ATOM 853 O O . GLY A 1 105 ? -8.905 -5.728 -21.089 1.00 93.69 105 GLY A O 1
ATOM 854 N N . LYS A 1 106 ? -9.077 -7.072 -19.300 1.00 95.06 106 LYS A N 1
ATOM 855 C CA . LYS A 1 106 ? -10.276 -6.467 -18.690 1.00 95.06 106 LYS A CA 1
ATOM 856 C C . LYS A 1 106 ? -9.976 -5.764 -17.367 1.00 95.06 106 LYS A C 1
ATOM 858 O O . LYS A 1 106 ? -10.897 -5.284 -16.704 1.00 95.06 106 LYS A O 1
ATOM 863 N N . PHE A 1 107 ? -8.716 -5.739 -16.937 1.00 97.38 107 PHE A N 1
ATOM 864 C CA . PHE A 1 107 ? -8.345 -5.075 -15.699 1.00 97.38 107 PHE A CA 1
ATOM 865 C C . PHE A 1 107 ? -8.396 -3.555 -15.861 1.00 97.38 107 PHE A C 1
ATOM 867 O O . PHE A 1 107 ? -8.049 -3.003 -16.902 1.00 97.38 107 PHE A O 1
ATOM 874 N N . SER A 1 108 ? -8.874 -2.869 -14.825 1.00 97.75 108 SER A N 1
ATOM 875 C CA . SER A 1 108 ? -9.020 -1.417 -14.834 1.00 97.75 108 SER A CA 1
ATOM 876 C C . SER A 1 108 ? -8.872 -0.836 -13.430 1.00 97.75 108 SER A C 1
ATOM 878 O O . SER A 1 108 ? -9.006 -1.543 -12.423 1.00 97.75 108 SER A O 1
ATOM 880 N N . ALA A 1 109 ? -8.638 0.475 -13.346 1.00 98.12 109 ALA A N 1
ATOM 881 C CA . ALA A 1 109 ? -8.570 1.178 -12.068 1.00 98.12 109 ALA A CA 1
ATOM 882 C C . ALA A 1 109 ? -9.909 1.121 -11.308 1.00 98.12 109 ALA A C 1
ATOM 884 O O . ALA A 1 109 ? -9.932 0.992 -10.082 1.00 98.12 109 ALA A O 1
ATOM 885 N N . GLU A 1 110 ? -11.030 1.161 -12.027 1.00 98.50 110 GLU A N 1
ATOM 886 C CA . GLU A 1 110 ? -12.385 1.053 -11.486 1.00 98.50 110 GLU A CA 1
ATOM 887 C C . GLU A 1 110 ? -12.638 -0.344 -10.919 1.00 98.50 110 GLU A C 1
ATOM 889 O O . GLU A 1 110 ? -13.160 -0.473 -9.805 1.00 98.50 110 GLU A O 1
ATOM 894 N N . TYR A 1 111 ? -12.230 -1.387 -11.650 1.00 98.31 111 TYR A N 1
ATOM 895 C CA . TYR A 1 111 ? -12.362 -2.766 -11.195 1.00 98.31 111 TYR A CA 1
ATOM 896 C C . TYR A 1 111 ? -11.478 -3.039 -9.973 1.00 98.31 111 TYR A C 1
ATOM 898 O O . TYR A 1 111 ? -11.954 -3.601 -8.983 1.00 98.31 111 TYR A O 1
ATOM 906 N N . PHE A 1 112 ? -10.237 -2.536 -9.965 1.00 98.56 112 PHE A N 1
ATOM 907 C CA . PHE A 1 112 ? -9.398 -2.552 -8.766 1.00 98.56 112 PHE A CA 1
ATOM 908 C C . PHE A 1 112 ? -10.080 -1.844 -7.594 1.00 98.56 112 PHE A C 1
ATOM 910 O O . PHE A 1 112 ? -10.175 -2.408 -6.507 1.00 98.56 112 PHE A O 1
ATOM 917 N N . ALA A 1 113 ? -10.594 -0.626 -7.791 1.00 98.19 113 ALA A N 1
ATOM 918 C CA . ALA A 1 113 ? -11.261 0.123 -6.731 1.00 98.19 113 ALA A CA 1
ATOM 919 C C . ALA A 1 113 ? -12.490 -0.624 -6.187 1.00 98.19 113 ALA A C 1
ATOM 921 O O . ALA A 1 113 ? -12.764 -0.560 -4.985 1.00 98.19 113 ALA A O 1
ATOM 922 N N . TRP A 1 114 ? -13.218 -1.345 -7.046 1.00 98.00 114 TRP A N 1
ATOM 923 C CA . TRP A 1 114 ? -14.314 -2.226 -6.653 1.00 98.00 114 TRP A CA 1
ATOM 924 C C . TRP A 1 114 ? -13.842 -3.395 -5.788 1.00 98.00 114 TRP A C 1
ATOM 926 O O . TRP A 1 114 ? -14.308 -3.499 -4.651 1.00 98.00 114 TRP A O 1
ATOM 936 N N . LEU A 1 115 ? -12.865 -4.183 -6.250 1.00 97.94 115 LEU A N 1
ATOM 937 C CA . LEU A 1 115 ? -12.251 -5.262 -5.464 1.00 97.94 115 LEU A CA 1
ATOM 938 C C . LEU A 1 115 ? -11.724 -4.739 -4.119 1.00 97.94 115 LEU A C 1
ATOM 940 O O . LEU A 1 115 ? -11.985 -5.301 -3.053 1.00 97.94 115 LEU A O 1
ATOM 944 N N . TRP A 1 116 ? -11.042 -3.594 -4.154 1.00 97.69 116 TRP A N 1
ATOM 945 C CA . TRP A 1 116 ? -10.395 -2.991 -3.000 1.00 97.69 116 TRP A CA 1
ATOM 946 C C . TRP A 1 116 ? -11.383 -2.550 -1.919 1.00 97.69 116 TRP A C 1
ATOM 948 O O . TRP A 1 116 ? -11.013 -2.472 -0.746 1.00 97.69 116 TRP A O 1
ATOM 958 N N . ARG A 1 117 ? -12.657 -2.273 -2.237 1.00 96.62 117 ARG A N 1
ATOM 959 C CA . ARG A 1 117 ? -13.676 -1.968 -1.208 1.00 96.62 117 ARG A CA 1
ATOM 960 C C . ARG A 1 117 ? -13.901 -3.139 -0.243 1.00 96.62 117 ARG A C 1
ATOM 962 O O . ARG A 1 117 ? -14.252 -2.874 0.909 1.00 96.62 117 ARG A O 1
ATOM 969 N N . GLY A 1 118 ? -13.604 -4.379 -0.649 1.00 96.12 118 GLY A N 1
ATOM 970 C CA . GLY A 1 118 ? -13.660 -5.570 0.210 1.00 96.12 118 GLY A CA 1
ATOM 971 C C . GLY A 1 118 ? -12.799 -5.474 1.477 1.00 96.12 118 GLY A C 1
ATOM 972 O O . GLY A 1 118 ? -13.137 -6.066 2.501 1.00 96.12 118 GLY A O 1
ATOM 973 N N . ARG A 1 119 ? -11.759 -4.626 1.475 1.00 95.75 119 ARG A N 1
ATOM 974 C CA . ARG A 1 119 ? -10.892 -4.372 2.641 1.00 95.75 119 ARG A CA 1
ATOM 975 C C . ARG A 1 119 ? -11.653 -3.931 3.892 1.00 95.75 119 ARG A C 1
ATOM 977 O O . ARG A 1 119 ? -11.180 -4.126 5.004 1.00 95.75 119 ARG A O 1
ATOM 984 N N . ARG A 1 120 ? -12.853 -3.354 3.731 1.00 94.94 120 ARG A N 1
ATOM 985 C CA . ARG A 1 120 ? -13.718 -2.904 4.838 1.00 94.94 120 ARG A CA 1
ATOM 986 C C . ARG A 1 120 ? -14.176 -4.043 5.757 1.00 94.94 120 ARG A C 1
ATOM 988 O O . ARG A 1 120 ? -14.695 -3.744 6.835 1.00 94.94 120 ARG A O 1
ATOM 995 N N . SER A 1 121 ? -13.976 -5.293 5.341 1.00 94.25 121 SER A N 1
ATOM 996 C CA . SER A 1 121 ? -14.227 -6.501 6.129 1.00 94.25 121 SER A CA 1
ATOM 997 C C . SER A 1 121 ? -12.961 -7.330 6.394 1.00 94.25 121 SER A C 1
ATOM 999 O O . SER A 1 121 ? -13.043 -8.354 7.064 1.00 94.25 121 SER A O 1
ATOM 1001 N N . ASN A 1 122 ? -11.785 -6.907 5.910 1.00 94.75 122 ASN A N 1
ATOM 1002 C CA . ASN A 1 122 ? -10.519 -7.593 6.179 1.00 94.75 122 ASN A CA 1
ATOM 1003 C C . ASN A 1 122 ? -9.971 -7.171 7.555 1.00 94.75 122 ASN A C 1
ATOM 1005 O O . ASN A 1 122 ? -9.751 -5.989 7.826 1.00 94.75 122 ASN A O 1
ATOM 1009 N N . GLY A 1 123 ? -9.739 -8.146 8.434 1.00 92.81 123 GLY A N 1
ATOM 1010 C CA . GLY A 1 123 ? -9.310 -7.884 9.808 1.00 92.81 123 GLY A CA 1
ATOM 1011 C C . GLY A 1 123 ? -7.926 -7.234 9.919 1.00 92.81 123 GLY A C 1
ATOM 1012 O O . GLY A 1 123 ? -7.735 -6.384 10.789 1.00 92.81 123 GLY A O 1
ATOM 1013 N N . SER A 1 124 ? -6.971 -7.609 9.063 1.00 91.56 124 SER A N 1
ATOM 1014 C CA . SER A 1 124 ? -5.607 -7.057 9.050 1.00 91.56 124 SER A CA 1
ATOM 1015 C C . SER A 1 124 ? -5.618 -5.572 8.688 1.00 91.56 124 SER A C 1
ATOM 1017 O O . SER A 1 124 ? -5.104 -4.751 9.450 1.00 91.56 124 SER A O 1
ATOM 1019 N N . TYR A 1 125 ? -6.336 -5.210 7.625 1.00 95.44 125 TYR A N 1
ATOM 1020 C CA . TYR A 1 125 ? -6.577 -3.830 7.216 1.00 95.44 125 TYR A CA 1
ATOM 1021 C C . TYR A 1 125 ? -7.256 -3.018 8.326 1.00 95.44 125 TYR A C 1
ATOM 1023 O O . TYR A 1 125 ? -6.792 -1.937 8.685 1.00 95.44 125 TYR A O 1
ATOM 1031 N N . LEU A 1 126 ? -8.336 -3.535 8.924 1.00 96.38 126 LEU A N 1
ATOM 1032 C CA . LEU A 1 126 ? -9.052 -2.811 9.979 1.00 96.38 126 LEU A CA 1
ATOM 1033 C C . LEU A 1 126 ? -8.170 -2.561 11.216 1.00 96.38 126 LEU A C 1
ATOM 1035 O O . LEU A 1 126 ? -8.273 -1.512 11.854 1.00 96.38 126 LEU A O 1
ATOM 1039 N N . ARG A 1 127 ? -7.277 -3.498 11.558 1.00 94.75 127 ARG A N 1
ATOM 1040 C CA . ARG A 1 127 ? -6.290 -3.292 12.630 1.00 94.75 127 ARG A CA 1
ATOM 1041 C C . ARG A 1 127 ? -5.254 -2.237 12.250 1.00 94.75 127 ARG A C 1
ATOM 1043 O O . ARG A 1 127 ? -4.923 -1.407 13.094 1.00 94.75 127 ARG A O 1
ATOM 1050 N N . ALA A 1 128 ? -4.785 -2.233 11.002 1.00 94.25 128 ALA A N 1
ATOM 1051 C CA . ALA A 1 128 ? -3.837 -1.237 10.511 1.00 94.25 128 ALA A CA 1
ATOM 1052 C C . ALA A 1 128 ? -4.419 0.186 10.565 1.00 94.25 128 ALA A C 1
ATOM 1054 O O . ALA A 1 128 ? -3.758 1.092 11.078 1.00 94.25 128 ALA A O 1
ATOM 1055 N N . ILE A 1 129 ? -5.677 0.392 10.145 1.00 95.62 129 ILE A N 1
ATOM 1056 C CA . ILE A 1 129 ? -6.303 1.726 10.223 1.00 95.62 129 ILE A CA 1
ATOM 1057 C C . ILE A 1 129 ? -6.481 2.196 11.673 1.00 95.62 129 ILE A C 1
ATOM 1059 O O . ILE A 1 129 ? -6.268 3.372 11.965 1.00 95.62 129 ILE A O 1
ATOM 1063 N N . LEU A 1 130 ? -6.843 1.287 12.589 1.00 96.25 130 LEU A N 1
ATOM 1064 C CA . LEU A 1 130 ? -7.013 1.613 14.005 1.00 96.25 130 LEU A CA 1
ATOM 1065 C C . LEU A 1 130 ? -5.665 1.952 14.650 1.00 96.25 130 LEU A C 1
ATOM 1067 O O . LEU A 1 130 ? -5.555 2.943 15.367 1.00 96.25 130 LEU A O 1
ATOM 1071 N N . SER A 1 131 ? -4.631 1.160 14.356 1.00 94.75 131 SER A N 1
ATOM 1072 C CA . SER A 1 131 ? -3.266 1.412 14.821 1.00 94.75 131 SER A CA 1
ATOM 1073 C C . SER A 1 131 ? -2.745 2.759 14.321 1.00 94.75 131 SER A C 1
ATOM 1075 O O . SER A 1 131 ? -2.228 3.537 15.119 1.00 94.75 131 SER A O 1
ATOM 1077 N N . SER A 1 132 ? -2.959 3.084 13.042 1.00 93.75 132 SER A N 1
ATOM 1078 C CA . SER A 1 132 ? -2.586 4.386 12.484 1.00 93.75 132 SER A CA 1
ATOM 1079 C C . SER A 1 132 ? -3.305 5.541 13.188 1.00 93.75 132 SER A C 1
ATOM 1081 O O . SER A 1 132 ? -2.650 6.495 13.599 1.00 93.75 132 SER A O 1
ATOM 1083 N N . ALA A 1 133 ? -4.625 5.448 13.397 1.00 95.06 133 ALA A N 1
ATOM 1084 C CA . ALA A 1 133 ? -5.378 6.485 14.108 1.00 95.06 133 ALA A CA 1
ATOM 1085 C C . ALA A 1 133 ? -4.873 6.695 15.546 1.00 95.06 133 ALA A C 1
ATOM 1087 O O . ALA A 1 133 ? -4.745 7.842 15.983 1.00 95.06 133 ALA A O 1
ATOM 1088 N N . ARG A 1 134 ? -4.531 5.599 16.237 1.00 94.06 134 ARG A N 1
ATOM 1089 C CA . ARG A 1 134 ? -3.962 5.618 17.589 1.00 94.06 134 ARG A CA 1
ATOM 1090 C C . ARG A 1 134 ? -2.588 6.276 17.638 1.00 94.06 134 ARG A C 1
ATOM 1092 O O . ARG A 1 134 ? -2.356 7.125 18.492 1.00 94.06 134 ARG A O 1
ATOM 1099 N N . LEU A 1 135 ? -1.683 5.908 16.732 1.00 93.94 135 LEU A N 1
ATOM 1100 C CA . LEU A 1 135 ? -0.333 6.483 16.685 1.00 93.94 135 LEU A CA 1
ATOM 1101 C C . LEU A 1 135 ? -0.351 7.980 16.355 1.00 93.94 135 LEU A C 1
ATOM 1103 O O . LEU A 1 135 ? 0.502 8.719 16.831 1.00 93.94 135 LEU A O 1
ATOM 1107 N N . SER A 1 136 ? -1.343 8.442 15.593 1.00 92.81 136 SER A N 1
ATOM 1108 C CA . SER A 1 136 ? -1.542 9.868 15.318 1.00 92.81 136 SER A CA 1
ATOM 1109 C C . SER A 1 136 ? -2.259 10.631 16.445 1.00 92.81 136 SER A C 1
ATOM 1111 O O . SER A 1 136 ? -2.510 11.822 16.295 1.00 92.81 136 SER A O 1
ATOM 1113 N N . GLY A 1 137 ? -2.638 9.974 17.550 1.00 92.62 137 GLY A N 1
ATOM 1114 C CA . GLY A 1 137 ? -3.331 10.613 18.678 1.00 92.62 137 GLY A CA 1
ATOM 1115 C C . GLY A 1 137 ? -4.758 11.088 18.368 1.00 92.62 137 GLY A C 1
ATOM 1116 O O . GLY A 1 137 ? -5.346 11.853 19.132 1.00 92.62 137 GLY A O 1
ATOM 1117 N N . HIS A 1 138 ? -5.352 10.651 17.254 1.00 93.25 138 HIS A N 1
ATOM 1118 C CA . HIS A 1 138 ? -6.672 11.107 16.819 1.00 93.25 138 HIS A CA 1
ATOM 1119 C C . HIS A 1 138 ? -7.798 10.308 17.488 1.00 93.25 138 HIS A C 1
ATOM 1121 O O . HIS A 1 138 ? -8.491 9.521 16.837 1.00 93.25 138 HIS A O 1
ATOM 1127 N N . ARG A 1 139 ? -8.033 10.558 18.782 1.00 94.69 139 ARG A N 1
ATOM 1128 C CA . ARG A 1 139 ? -9.035 9.843 19.600 1.00 94.69 139 ARG A CA 1
ATOM 1129 C C . ARG A 1 139 ? -10.419 9.744 18.944 1.00 94.69 139 ARG A C 1
ATOM 1131 O O . ARG A 1 139 ? -11.003 8.665 18.902 1.00 94.69 139 ARG A O 1
ATOM 1138 N N . LEU A 1 140 ? -10.940 10.843 18.389 1.00 95.94 140 LEU A N 1
ATOM 1139 C CA . LEU A 1 140 ? -12.253 10.846 17.721 1.00 95.94 140 LEU A CA 1
ATOM 1140 C C . LEU A 1 140 ? -12.292 9.908 16.506 1.00 95.94 140 LEU A C 1
ATOM 1142 O O . LEU A 1 140 ? -13.289 9.224 16.279 1.00 95.94 140 LEU A O 1
ATOM 1146 N N . ARG A 1 141 ? -11.192 9.829 15.746 1.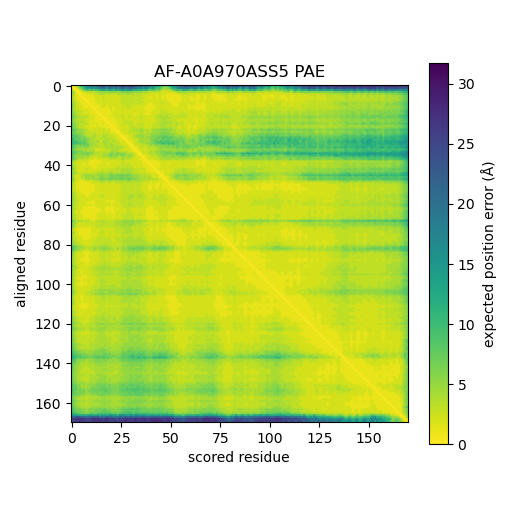00 96.12 141 ARG A N 1
ATOM 1147 C CA . ARG A 1 141 ? -11.077 8.919 14.602 1.00 96.12 141 ARG A CA 1
ATOM 1148 C C . ARG A 1 141 ? -11.026 7.462 15.059 1.00 96.12 141 ARG A C 1
ATOM 1150 O O . ARG A 1 141 ? -11.661 6.631 14.418 1.00 96.12 141 ARG A O 1
ATOM 1157 N N . GLU A 1 142 ? -10.332 7.150 16.157 1.00 96.94 142 GLU A N 1
ATOM 1158 C CA . GLU A 1 142 ? -10.367 5.802 16.747 1.00 96.94 142 GLU A CA 1
ATOM 1159 C C . GLU A 1 142 ? -11.801 5.392 17.113 1.00 96.94 142 GLU A C 1
ATOM 1161 O O . GLU A 1 142 ? -12.249 4.322 16.704 1.00 96.94 142 GLU A O 1
ATOM 1166 N N . ILE A 1 143 ? -12.548 6.266 17.802 1.00 97.50 143 ILE A N 1
ATOM 1167 C CA . ILE A 1 143 ? -13.952 6.017 18.174 1.00 97.50 143 ILE A CA 1
ATOM 1168 C C . ILE A 1 143 ? -14.805 5.750 16.927 1.00 97.50 143 ILE A C 1
ATOM 1170 O O . ILE A 1 143 ? -15.544 4.768 16.885 1.00 97.50 143 ILE A O 1
ATOM 1174 N N . MET A 1 144 ? -14.683 6.584 15.888 1.00 97.25 144 MET A N 1
ATOM 1175 C CA . MET A 1 144 ? -15.425 6.407 14.633 1.00 97.25 144 MET A CA 1
ATOM 1176 C C . MET A 1 144 ? -15.088 5.090 13.923 1.00 97.25 144 MET A C 1
ATOM 1178 O O . MET A 1 144 ? -15.989 4.423 13.411 1.00 97.25 144 MET A O 1
ATOM 1182 N N . ILE A 1 145 ? -13.810 4.698 13.903 1.00 96.88 145 ILE A N 1
ATOM 1183 C CA . ILE A 1 145 ? -13.375 3.416 13.337 1.00 96.88 145 ILE A CA 1
ATOM 1184 C C . ILE A 1 145 ? -14.009 2.265 14.116 1.00 96.88 145 ILE A C 1
ATOM 1186 O O . ILE A 1 145 ? -14.636 1.402 13.502 1.00 96.88 145 ILE A O 1
ATOM 1190 N N . CYS A 1 146 ? -13.886 2.260 15.446 1.00 97.56 146 CYS A N 1
ATOM 1191 C CA . CYS A 1 146 ? -14.433 1.190 16.271 1.00 97.56 146 CYS A CA 1
ATOM 1192 C C . CYS A 1 146 ? -15.953 1.086 16.122 1.00 97.56 146 CYS A C 1
ATOM 1194 O O . CYS A 1 146 ? -16.426 -0.002 15.810 1.00 97.56 146 CYS A O 1
ATOM 1196 N N . ARG A 1 147 ? -16.693 2.204 16.207 1.00 97.12 147 ARG A N 1
ATOM 1197 C CA . ARG A 1 147 ? -18.150 2.244 15.971 1.00 97.12 147 ARG A CA 1
ATOM 1198 C C . ARG A 1 147 ? -18.529 1.688 14.601 1.00 97.12 147 ARG A C 1
ATOM 1200 O O . ARG A 1 147 ? -19.434 0.870 14.489 1.00 97.12 147 ARG A O 1
ATOM 1207 N N . SER A 1 148 ? -17.825 2.102 13.545 1.00 97.12 148 SER A N 1
ATOM 1208 C CA . SER A 1 148 ? -18.095 1.603 12.193 1.00 97.12 148 SER A CA 1
ATOM 1209 C C . SER A 1 148 ? -17.855 0.099 12.070 1.00 97.12 148 SER A C 1
ATOM 1211 O O . SER A 1 148 ? -18.576 -0.573 11.334 1.00 97.12 148 SER A O 1
ATOM 1213 N N . VAL A 1 149 ? -16.815 -0.429 12.720 1.00 97.31 149 VAL A N 1
ATOM 1214 C CA . VAL A 1 149 ? -16.458 -1.850 12.652 1.00 97.31 149 VAL A CA 1
ATOM 1215 C C . VAL A 1 149 ? -17.443 -2.698 13.451 1.00 97.31 149 VAL A C 1
ATOM 1217 O O . VAL A 1 149 ? -17.965 -3.663 12.897 1.00 97.31 149 VAL A O 1
ATOM 1220 N N . THR A 1 150 ? -17.742 -2.328 14.697 1.00 96.81 150 THR A N 1
ATOM 1221 C CA . THR A 1 150 ? -18.657 -3.085 15.566 1.00 96.81 150 THR A CA 1
ATOM 1222 C C . THR A 1 150 ? -20.095 -3.074 15.055 1.00 96.81 150 THR A C 1
ATOM 1224 O O . THR A 1 150 ? -20.785 -4.076 15.186 1.00 96.81 150 THR A O 1
ATOM 1227 N N . ALA A 1 151 ? -20.527 -2.003 14.379 1.00 96.38 151 ALA A N 1
ATOM 1228 C CA . ALA A 1 151 ? -21.848 -1.942 13.748 1.00 96.38 151 ALA A CA 1
ATOM 1229 C C . ALA A 1 151 ? -22.020 -2.902 12.553 1.00 96.38 151 ALA A C 1
ATOM 1231 O O . ALA A 1 151 ? -23.143 -3.142 12.118 1.00 96.38 151 ALA A O 1
ATOM 1232 N N . ARG A 1 152 ? -20.926 -3.415 11.971 1.00 95.44 152 ARG A N 1
ATOM 1233 C CA . ARG A 1 152 ? -20.960 -4.236 10.744 1.00 95.44 152 ARG A CA 1
ATOM 1234 C C . ARG A 1 152 ? -20.450 -5.658 10.934 1.00 95.44 152 ARG A C 1
ATOM 1236 O O . ARG A 1 152 ? -20.769 -6.514 10.117 1.00 95.44 152 ARG A O 1
ATOM 1243 N N . LEU A 1 153 ? -19.592 -5.890 11.926 1.00 95.25 153 LEU A N 1
ATOM 1244 C CA . LEU A 1 153 ? -18.824 -7.122 12.086 1.00 95.25 153 LEU A CA 1
ATOM 1245 C C . LEU A 1 153 ? -18.782 -7.532 13.558 1.00 95.25 153 LEU A C 1
ATOM 1247 O O . LEU A 1 153 ? -18.635 -6.686 14.439 1.00 95.25 153 LEU A O 1
ATOM 1251 N N . ASN A 1 154 ? -18.781 -8.841 13.816 1.00 94.75 154 ASN A N 1
ATOM 1252 C CA . ASN A 1 154 ? -18.438 -9.357 15.137 1.00 94.75 154 ASN A CA 1
ATOM 1253 C C . ASN A 1 154 ? -16.930 -9.176 15.385 1.00 94.75 154 ASN A C 1
ATOM 1255 O O . ASN A 1 154 ? -16.104 -9.949 14.894 1.00 94.75 154 ASN A O 1
ATOM 1259 N N . ALA A 1 155 ? -16.567 -8.122 16.114 1.00 95.12 155 ALA A N 1
ATOM 1260 C CA . ALA A 1 155 ? -15.182 -7.720 16.328 1.00 95.12 155 ALA A CA 1
ATOM 1261 C C . ALA A 1 155 ? -14.911 -7.391 17.812 1.00 95.12 155 ALA A C 1
ATOM 1263 O O . ALA A 1 155 ? -14.763 -6.215 18.161 1.00 95.12 155 ALA A O 1
ATOM 1264 N N . PRO A 1 156 ? -14.763 -8.403 18.694 1.00 94.81 156 PRO A N 1
ATOM 1265 C CA . PRO A 1 156 ? -14.666 -8.197 20.146 1.00 94.81 156 PRO A CA 1
ATOM 1266 C C . PRO A 1 156 ? -13.525 -7.266 20.579 1.00 94.81 156 PRO A C 1
ATOM 1268 O O . PRO A 1 156 ? -13.659 -6.494 21.524 1.00 94.81 156 PRO A O 1
ATOM 1271 N N . ARG A 1 157 ? -12.396 -7.283 19.855 1.00 95.12 157 ARG A N 1
ATOM 1272 C CA . ARG A 1 157 ? -11.263 -6.377 20.123 1.00 95.12 157 ARG A CA 1
ATOM 1273 C C . ARG A 1 157 ? -11.603 -4.907 19.845 1.00 95.12 157 ARG A C 1
ATOM 1275 O O . ARG A 1 157 ? -11.119 -4.038 20.561 1.00 95.12 157 ARG A O 1
ATOM 1282 N N . PHE A 1 158 ? -12.418 -4.629 18.826 1.00 97.06 158 PHE A N 1
ATOM 1283 C CA . PHE A 1 158 ? -12.862 -3.268 18.509 1.00 97.06 158 PHE A CA 1
ATOM 1284 C C . PHE A 1 158 ? -13.941 -2.797 19.486 1.00 97.06 158 PHE A C 1
ATOM 1286 O O . PHE A 1 158 ? -13.902 -1.638 19.882 1.00 97.06 158 PHE A O 1
ATOM 1293 N N . ALA A 1 159 ? -14.838 -3.691 19.920 1.00 96.56 159 ALA A N 1
ATOM 1294 C CA . ALA A 1 159 ? -15.833 -3.398 20.955 1.00 96.56 159 ALA A CA 1
ATOM 1295 C C . ALA A 1 159 ? -15.166 -3.026 22.286 1.00 96.56 159 ALA A C 1
ATOM 1297 O O . ALA A 1 159 ? -15.401 -1.941 22.808 1.00 96.56 159 ALA A O 1
ATOM 1298 N N . ARG A 1 160 ? -14.214 -3.844 22.757 1.00 96.19 160 ARG A N 1
ATOM 1299 C CA . ARG A 1 160 ? -13.427 -3.531 23.961 1.00 96.19 160 ARG A CA 1
ATOM 1300 C C . ARG A 1 160 ? -12.705 -2.187 23.847 1.00 96.19 160 ARG A C 1
ATOM 1302 O O . ARG A 1 160 ? -12.744 -1.385 24.770 1.00 96.19 160 ARG A O 1
ATOM 1309 N N . ARG A 1 161 ? -12.079 -1.913 22.697 1.00 95.75 161 ARG A N 1
ATOM 1310 C CA . ARG A 1 161 ? -11.404 -0.629 22.474 1.00 95.75 161 ARG A CA 1
ATOM 1311 C C . ARG A 1 161 ? -12.383 0.547 22.449 1.00 95.75 161 ARG A C 1
ATOM 1313 O O . ARG A 1 161 ? -12.029 1.631 22.897 1.00 95.75 161 ARG A O 1
ATOM 1320 N N . LEU A 1 162 ? -13.588 0.365 21.909 1.00 96.88 162 LEU A N 1
ATOM 1321 C CA . LEU A 1 162 ? -14.622 1.398 21.921 1.00 96.88 162 LEU A CA 1
ATOM 1322 C C . LEU A 1 162 ? -15.052 1.728 23.351 1.00 96.88 162 LEU A C 1
ATOM 1324 O O . LEU A 1 162 ? -15.086 2.908 23.697 1.00 96.88 162 LEU A O 1
ATOM 1328 N N . ALA A 1 163 ? -15.295 0.701 24.167 1.00 96.25 163 ALA A N 1
ATOM 1329 C CA . ALA A 1 163 ? -15.613 0.828 25.585 1.00 96.25 163 ALA A CA 1
ATOM 1330 C C . ALA A 1 163 ? -14.525 1.610 26.341 1.00 96.25 163 ALA A C 1
ATOM 1332 O O . ALA A 1 163 ? -14.805 2.634 26.957 1.00 96.25 163 ALA A O 1
ATOM 1333 N N . GLU A 1 164 ? -13.249 1.240 26.175 1.00 95.00 164 GLU A N 1
ATOM 1334 C CA . GLU A 1 164 ? -12.108 1.973 26.757 1.00 95.00 164 GLU A CA 1
ATOM 1335 C C . GLU A 1 164 ? -12.070 3.463 26.359 1.00 95.00 164 GLU A C 1
ATOM 1337 O O . GLU A 1 164 ? -11.669 4.323 27.144 1.00 95.00 164 GLU A O 1
ATOM 1342 N N . LEU A 1 165 ? -12.439 3.783 25.116 1.00 94.94 165 LEU A N 1
ATOM 1343 C CA . LEU A 1 165 ? -12.372 5.143 24.578 1.00 94.94 165 LEU A CA 1
ATOM 1344 C C . LEU A 1 165 ? -13.582 6.010 24.942 1.00 94.94 165 LEU A C 1
ATOM 1346 O O . LEU A 1 165 ? -13.479 7.238 24.861 1.00 94.94 165 LEU A O 1
ATOM 1350 N N . THR A 1 166 ? -14.711 5.406 25.294 1.00 94.94 166 THR A N 1
ATOM 1351 C CA . THR A 1 166 ? -15.980 6.107 25.559 1.00 94.94 166 THR A C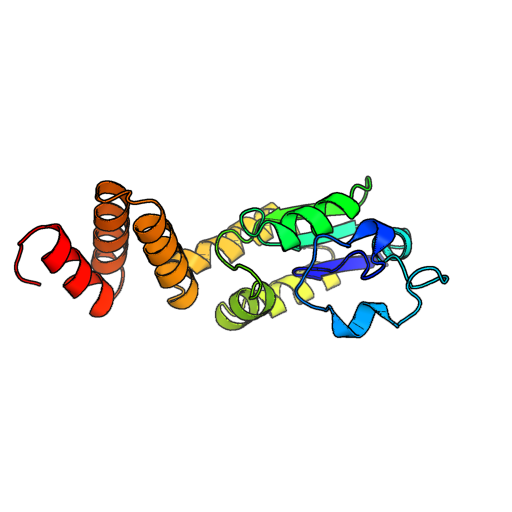A 1
ATOM 1352 C C . THR A 1 166 ? -16.387 6.059 27.029 1.00 94.94 166 THR A C 1
ATOM 1354 O O . THR A 1 166 ? -17.113 6.942 27.468 1.00 94.94 166 THR A O 1
ATOM 1357 N N . GLY A 1 167 ? -15.873 5.094 27.797 1.00 88.94 167 GLY A N 1
ATOM 1358 C CA . GLY A 1 167 ? -16.333 4.809 29.156 1.00 88.94 167 GLY A CA 1
ATOM 1359 C C . GLY A 1 167 ? -17.660 4.042 29.202 1.00 88.94 167 GLY A C 1
ATOM 1360 O O . GLY A 1 167 ? -18.218 3.888 30.281 1.00 88.94 167 GLY A O 1
ATOM 1361 N N . GLU A 1 168 ? -18.168 3.586 28.054 1.00 77.69 168 GLU A N 1
ATOM 1362 C CA . GLU A 1 168 ? -19.365 2.744 27.939 1.00 77.69 168 GLU A CA 1
ATOM 1363 C C . GLU A 1 168 ? -18.967 1.267 28.158 1.00 77.69 168 GLU A C 1
ATOM 1365 O O . GLU A 1 168 ? -17.894 0.859 27.715 1.00 77.69 168 GLU A O 1
ATOM 1370 N N . GLU A 1 169 ? -19.780 0.455 28.846 1.00 60.81 169 GLU A N 1
ATOM 1371 C CA . GLU A 1 169 ? -19.524 -0.996 28.947 1.00 60.81 169 GLU A CA 1
ATOM 1372 C C . GLU A 1 169 ? -19.716 -1.687 27.574 1.00 60.81 169 GLU A C 1
ATOM 1374 O O . GLU A 1 169 ? -20.585 -1.264 26.807 1.00 60.81 169 GLU A O 1
ATOM 1379 N N . PRO A 1 170 ? -18.875 -2.689 27.224 1.00 57.97 170 PRO A N 1
ATOM 1380 C CA . PRO A 1 170 ? -18.803 -3.278 25.881 1.00 57.97 170 PRO A CA 1
ATOM 1381 C C . PRO A 1 170 ? -19.986 -4.162 25.473 1.00 57.97 170 PRO A C 1
ATOM 1383 O O . PRO A 1 170 ? -20.583 -4.821 26.352 1.00 57.97 170 PRO A O 1
#

Secondary structure (DSSP, 8-state):
---EEEEES--S---HHHHTT--TTGGGGGS--SSTTS-GGGGGTT-SEEEEEE-TTSHHHHHHHHTT--TTEEEEE-TT-TT-HHHHHHHTT-HHHHHHHHHTT---HHHHHHHHGGGGG-HHHHHHHHHHHHHTT-HHHHHHHHHHHHTTS--HHHHHHHHHHHS---

Radius of gyration: 19.02 Å; Cα contacts (8 Å, |Δi|>4): 224; chains: 1; bounding box: 49×25×57 Å

pLDDT: mean 93.85, std 6.21, range [56.0, 98.56]